Protein AF-A0A6M8EMW7-F1 (afdb_monomer_lite)

Secondary structure (DSSP, 8-state):
-BHHHHHHHHHHHT-S-HHHHHHHTT--TTHHHH-SB--HHHHHHHHHHHHHHHTT--HHHHHHHH--

Radius of gyration: 10.94 Å; chains: 1; bounding box: 30×19×21 Å

Sequence (68 aa):
MEKKEFKKIIKEIGFSSQGRFAEEIGVKASTFTTYKIIPSHIKRITRLALLAKQNGIPLDEIRDSLRV

Organism: NCBI:txid1849015

Foldseek 3Di:
DALVVLQVLCVLLPDPDCCSLCVLQVHHSVVSVPDRDDDPVVVVLSVVSSVCVVVVNDSVVSSVVNHD

pLDDT: mean 91.03, std 5.76, range [64.5, 97.44]

Structure (mmCIF, N/CA/C/O backbone):
data_AF-A0A6M8EMW7-F1
#
_entry.id   AF-A0A6M8EMW7-F1
#
loop_
_atom_site.group_PDB
_atom_site.id
_atom_site.type_symbol
_atom_site.label_atom_id
_atom_site.label_alt_id
_atom_site.label_comp_id
_atom_site.label_asym_id
_atom_site.label_entity_id
_atom_site.label_seq_id
_atom_site.pdbx_PDB_ins_code
_atom_site.Cartn_x
_atom_site.Cartn_y
_atom_site.Cartn_z
_atom_site.occupancy
_atom_site.B_iso_or_equiv
_atom_site.auth_seq_id
_atom_site.auth_comp_id
_atom_site.auth_asym_id
_atom_site.auth_atom_id
_atom_site.pdbx_PDB_model_num
ATOM 1 N N . MET A 1 1 ? 9.820 9.764 -1.750 1.00 89.94 1 MET A N 1
ATOM 2 C CA . MET A 1 1 ? 9.154 9.237 -0.543 1.00 89.94 1 MET A CA 1
ATOM 3 C C . MET A 1 1 ? 10.026 8.105 -0.076 1.00 89.94 1 MET A C 1
ATOM 5 O O . MET A 1 1 ? 10.377 7.256 -0.895 1.00 89.94 1 MET A O 1
ATOM 9 N N . GLU A 1 2 ? 10.457 8.147 1.176 1.00 91.94 2 GLU A N 1
ATOM 10 C CA . GLU A 1 2 ? 11.304 7.084 1.708 1.00 91.94 2 GLU A CA 1
ATOM 11 C C . GLU A 1 2 ? 10.501 5.796 1.880 1.00 91.94 2 GLU A C 1
ATOM 13 O O . GLU A 1 2 ? 9.298 5.820 2.143 1.00 91.94 2 GLU A O 1
ATOM 18 N N . LYS A 1 3 ? 11.170 4.644 1.792 1.00 89.25 3 LYS A N 1
ATOM 19 C CA . LYS A 1 3 ? 10.516 3.340 1.974 1.00 89.25 3 LYS A CA 1
ATOM 20 C C . LYS A 1 3 ? 9.808 3.213 3.331 1.00 89.25 3 LYS A C 1
ATOM 22 O O . LYS A 1 3 ? 8.751 2.587 3.416 1.00 89.25 3 LYS A O 1
ATOM 27 N N . LYS A 1 4 ? 10.373 3.811 4.388 1.00 90.94 4 LYS A N 1
ATOM 28 C CA . LYS A 1 4 ? 9.793 3.815 5.743 1.00 90.94 4 LYS A CA 1
ATOM 29 C C . LYS A 1 4 ? 8.488 4.613 5.799 1.00 90.94 4 LYS A C 1
ATOM 31 O O . LYS A 1 4 ? 7.518 4.130 6.375 1.00 90.94 4 LYS A O 1
ATOM 36 N N . GLU A 1 5 ? 8.467 5.792 5.180 1.00 92.81 5 GLU A N 1
ATOM 37 C CA . GLU A 1 5 ? 7.278 6.643 5.034 1.00 92.81 5 GLU A CA 1
ATOM 38 C C . GLU A 1 5 ? 6.190 5.913 4.235 1.00 92.81 5 GLU A C 1
ATOM 40 O O . GLU A 1 5 ? 5.071 5.748 4.712 1.00 92.81 5 GLU A O 1
ATOM 45 N N . PHE A 1 6 ? 6.553 5.352 3.081 1.00 93.12 6 PHE A N 1
ATOM 46 C CA . PHE A 1 6 ? 5.650 4.569 2.239 1.00 93.12 6 PHE A CA 1
ATOM 47 C C . PHE A 1 6 ? 4.997 3.405 2.994 1.00 93.12 6 PHE A C 1
ATOM 49 O O . PHE A 1 6 ? 3.783 3.232 2.936 1.00 93.12 6 PHE A O 1
ATOM 56 N N . LYS A 1 7 ? 5.782 2.637 3.765 1.00 92.38 7 LYS A N 1
ATOM 57 C CA . LYS A 1 7 ? 5.268 1.513 4.566 1.00 92.38 7 LYS A CA 1
ATOM 58 C C . LYS A 1 7 ? 4.242 1.954 5.618 1.00 92.38 7 LYS A C 1
ATOM 60 O O . LYS A 1 7 ? 3.352 1.172 5.938 1.00 92.38 7 LYS A O 1
ATOM 65 N N . LYS A 1 8 ? 4.375 3.161 6.177 1.00 94.81 8 LYS A N 1
ATOM 66 C CA . LYS A 1 8 ? 3.384 3.711 7.114 1.00 94.81 8 LYS A CA 1
ATOM 67 C C . LYS A 1 8 ? 2.093 4.068 6.384 1.00 94.81 8 LYS A C 1
ATOM 69 O O . LYS A 1 8 ? 1.035 3.620 6.803 1.00 94.81 8 LYS A O 1
ATOM 74 N N . ILE A 1 9 ? 2.203 4.775 5.261 1.00 95.62 9 ILE A N 1
ATOM 75 C CA . ILE A 1 9 ? 1.042 5.251 4.502 1.00 95.62 9 ILE A CA 1
ATOM 76 C C . ILE A 1 9 ? 0.194 4.088 3.978 1.00 95.62 9 ILE A C 1
ATOM 78 O O . ILE A 1 9 ? -1.018 4.095 4.143 1.00 95.62 9 ILE A O 1
ATOM 82 N N . ILE A 1 10 ? 0.800 3.044 3.404 1.00 94.44 10 ILE A N 1
ATOM 83 C CA . ILE A 1 10 ? 0.012 1.901 2.909 1.00 94.44 10 ILE A CA 1
ATOM 84 C C . ILE A 1 10 ? -0.748 1.183 4.033 1.00 94.44 10 ILE A C 1
ATOM 86 O O . ILE A 1 10 ? -1.863 0.721 3.812 1.00 94.44 10 ILE A O 1
ATOM 90 N N . LYS A 1 11 ? -0.180 1.129 5.247 1.00 95.62 11 LYS A N 1
ATOM 91 C CA . LYS A 1 11 ? -0.860 0.563 6.417 1.00 95.62 11 LYS A CA 1
ATOM 92 C C . LYS A 1 11 ? -2.024 1.437 6.867 1.00 95.62 11 LYS A C 1
ATOM 94 O O . LYS A 1 11 ? -3.057 0.897 7.233 1.00 95.62 11 LYS A O 1
ATOM 99 N N . GLU A 1 12 ? -1.854 2.754 6.817 1.00 95.69 12 GLU A N 1
ATOM 100 C CA . GLU A 1 12 ? -2.908 3.728 7.120 1.00 95.69 12 GLU A CA 1
ATOM 101 C C . GLU A 1 12 ? -4.077 3.627 6.133 1.00 95.69 12 GLU A C 1
ATOM 103 O O . GLU A 1 12 ? -5.236 3.658 6.540 1.00 95.69 12 GLU A O 1
ATOM 108 N N . ILE A 1 13 ? -3.785 3.410 4.847 1.00 95.50 13 ILE A N 1
ATOM 109 C CA . ILE A 1 13 ? -4.818 3.165 3.832 1.00 95.50 13 ILE A CA 1
ATOM 110 C C . ILE A 1 13 ? -5.585 1.864 4.129 1.00 95.50 13 ILE A C 1
ATOM 112 O O . ILE A 1 13 ? -6.800 1.806 3.949 1.00 95.50 13 ILE A O 1
ATOM 116 N N . GLY A 1 14 ? -4.887 0.840 4.632 1.00 94.06 14 GLY A N 1
ATOM 117 C CA . GLY A 1 14 ? -5.464 -0.454 5.017 1.00 94.06 14 GLY A CA 1
ATOM 118 C C . GLY A 1 14 ? -4.810 -1.666 4.346 1.00 94.06 14 GLY A C 1
ATOM 119 O O . GLY A 1 14 ? -5.321 -2.782 4.433 1.00 94.06 14 GLY A O 1
ATOM 120 N N . PHE A 1 15 ? -3.667 -1.485 3.682 1.00 93.75 15 PHE A N 1
ATOM 121 C CA . PHE A 1 15 ? -2.901 -2.582 3.098 1.00 93.75 15 PHE A CA 1
ATOM 122 C C . PHE A 1 15 ? -2.010 -3.262 4.141 1.00 93.75 15 PHE A C 1
ATOM 124 O O . PHE A 1 15 ? -1.256 -2.622 4.876 1.00 93.75 15 PHE A O 1
ATOM 131 N N . SER A 1 16 ? -2.036 -4.595 4.159 1.00 90.25 16 SER A N 1
ATOM 132 C CA . SER A 1 16 ? -1.251 -5.404 5.100 1.00 90.25 16 SER A CA 1
ATOM 133 C C . SER A 1 16 ? 0.248 -5.424 4.781 1.00 90.25 16 SER A C 1
ATOM 135 O O . SER A 1 16 ? 1.077 -5.597 5.679 1.00 90.25 16 SER A O 1
ATOM 137 N N . SER A 1 17 ? 0.628 -5.227 3.514 1.00 90.75 17 SER A N 1
ATOM 138 C CA . SER A 1 17 ? 2.026 -5.224 3.079 1.00 90.75 17 SER A CA 1
AT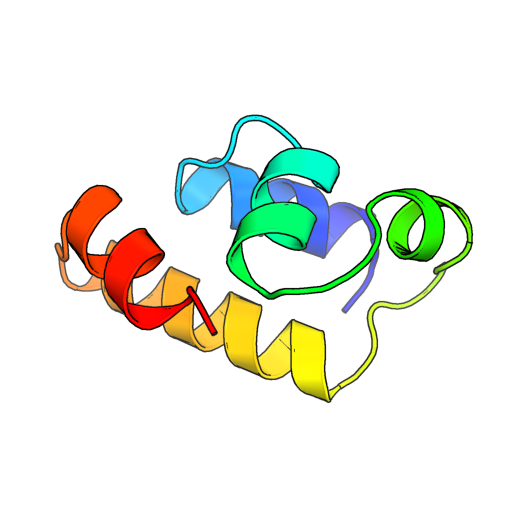OM 139 C C . SER A 1 17 ? 2.258 -4.407 1.806 1.00 90.75 17 SER A C 1
ATOM 141 O O . SER A 1 17 ? 1.330 -4.108 1.058 1.00 90.75 17 SER A O 1
ATOM 143 N N . GLN A 1 18 ? 3.532 -4.092 1.541 1.00 89.44 18 GLN A N 1
ATOM 144 C CA . GLN A 1 18 ? 3.962 -3.463 0.286 1.00 89.44 18 GLN A CA 1
ATOM 145 C C . GLN A 1 18 ? 3.634 -4.339 -0.924 1.00 89.44 18 GLN A C 1
ATOM 147 O O . GLN A 1 18 ? 3.262 -3.803 -1.957 1.00 89.44 18 GLN A O 1
ATOM 152 N N . GLY A 1 19 ? 3.740 -5.666 -0.786 1.00 89.31 19 GLY A N 1
ATOM 153 C CA . GLY A 1 19 ? 3.418 -6.604 -1.860 1.00 89.31 19 GLY A CA 1
ATOM 154 C C . GLY A 1 19 ? 1.939 -6.581 -2.230 1.00 89.31 19 GLY A C 1
ATOM 155 O O . GLY A 1 19 ? 1.621 -6.470 -3.403 1.00 89.31 19 GLY A O 1
ATOM 156 N N . ARG A 1 20 ? 1.041 -6.555 -1.236 1.00 90.50 20 ARG A N 1
ATOM 157 C CA . ARG A 1 20 ? -0.403 -6.424 -1.490 1.00 90.50 20 ARG A CA 1
ATOM 158 C C . ARG A 1 20 ? -0.759 -5.117 -2.182 1.00 90.50 20 ARG A C 1
ATOM 160 O O . ARG A 1 20 ? -1.556 -5.116 -3.102 1.00 90.50 20 ARG A O 1
ATOM 167 N N . PHE A 1 21 ? -0.146 -4.012 -1.766 1.00 92.94 21 PHE A N 1
ATOM 168 C CA . PHE A 1 21 ? -0.332 -2.743 -2.465 1.00 92.94 21 PHE A CA 1
ATOM 169 C C . PHE A 1 21 ? 0.207 -2.797 -3.904 1.00 92.94 21 PHE A C 1
ATOM 171 O O . PHE A 1 21 ? -0.424 -2.268 -4.807 1.00 92.94 21 PHE A O 1
ATOM 178 N N . ALA A 1 22 ? 1.359 -3.444 -4.112 1.00 90.31 22 ALA A N 1
ATOM 179 C CA . ALA A 1 22 ? 1.975 -3.622 -5.425 1.00 90.31 22 ALA A CA 1
ATOM 180 C C . ALA A 1 22 ? 1.055 -4.366 -6.402 1.00 90.31 22 ALA A C 1
ATOM 182 O O . ALA A 1 22 ? 0.901 -3.921 -7.535 1.00 90.31 22 ALA A O 1
ATOM 183 N N . GLU A 1 23 ? 0.438 -5.454 -5.931 1.00 89.69 23 GLU A N 1
ATOM 184 C CA . GLU A 1 23 ? -0.525 -6.261 -6.688 1.00 89.69 23 GLU A CA 1
ATOM 185 C C . GLU A 1 23 ? -1.686 -5.406 -7.206 1.00 89.69 23 GLU A C 1
ATOM 187 O O . GLU A 1 23 ? -1.973 -5.457 -8.397 1.00 89.69 23 GLU A O 1
ATOM 192 N N . GLU A 1 24 ? -2.289 -4.571 -6.352 1.00 90.81 24 GLU A N 1
ATOM 193 C CA . GLU A 1 24 ? -3.430 -3.741 -6.766 1.00 90.81 24 GLU A CA 1
ATOM 194 C C . GLU A 1 24 ? -3.053 -2.686 -7.811 1.00 90.81 24 GLU A C 1
ATOM 196 O O . GLU A 1 24 ? -3.883 -2.352 -8.638 1.00 90.81 24 GLU A O 1
ATOM 201 N N . ILE A 1 25 ? -1.815 -2.177 -7.816 1.00 90.81 25 ILE A N 1
ATOM 202 C CA . ILE A 1 25 ? -1.371 -1.150 -8.781 1.00 90.81 25 ILE A CA 1
ATOM 203 C C . ILE A 1 25 ? -0.646 -1.731 -10.009 1.00 90.81 25 ILE A C 1
ATOM 205 O O . ILE A 1 25 ? 0.012 -0.989 -10.741 1.00 90.81 25 ILE A O 1
ATOM 209 N N . GLY A 1 26 ? -0.671 -3.056 -10.194 1.00 88.38 26 GLY A N 1
ATOM 210 C CA . GLY A 1 26 ? -0.024 -3.731 -11.326 1.00 88.38 26 GLY A CA 1
ATOM 211 C C . GLY A 1 26 ? 1.512 -3.735 -11.289 1.00 88.38 26 GLY A C 1
ATOM 212 O O . GLY A 1 26 ? 2.168 -3.880 -12.322 1.00 88.38 26 GLY A O 1
ATOM 213 N N . VAL A 1 27 ? 2.126 -3.577 -10.112 1.00 89.06 27 VAL A N 1
ATOM 2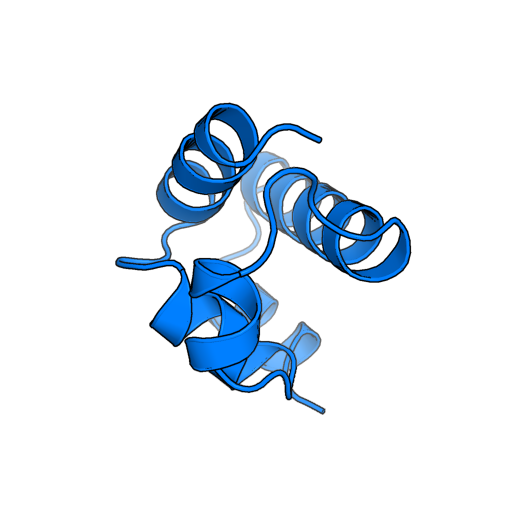14 C CA . VAL A 1 27 ? 3.587 -3.577 -9.933 1.00 89.06 27 VAL A CA 1
ATOM 215 C C . VAL A 1 27 ? 4.035 -4.878 -9.268 1.00 89.06 27 VAL A C 1
ATOM 217 O O . VAL A 1 27 ? 3.442 -5.348 -8.302 1.00 89.06 27 VAL A O 1
ATOM 220 N N . LYS A 1 28 ? 5.147 -5.463 -9.727 1.00 86.38 28 LYS A N 1
ATOM 221 C CA . LYS A 1 28 ? 5.721 -6.643 -9.060 1.00 86.38 28 LYS A CA 1
ATOM 222 C C . LYS A 1 28 ? 6.169 -6.291 -7.636 1.00 86.38 28 LYS A C 1
ATOM 224 O O . LYS A 1 28 ? 6.928 -5.347 -7.427 1.00 86.38 28 LYS A O 1
ATOM 229 N N . ALA A 1 29 ? 5.770 -7.094 -6.650 1.00 83.06 29 ALA A N 1
ATOM 230 C CA . ALA A 1 29 ? 6.136 -6.886 -5.245 1.00 83.06 29 ALA A CA 1
ATOM 231 C C . ALA A 1 29 ? 7.661 -6.836 -5.015 1.00 83.06 29 ALA A C 1
ATOM 233 O O . ALA A 1 29 ? 8.145 -6.057 -4.189 1.00 83.06 29 ALA A O 1
ATOM 234 N N . SER A 1 30 ? 8.426 -7.622 -5.782 1.00 82.62 30 SER A N 1
ATOM 235 C CA . SER A 1 30 ? 9.894 -7.628 -5.753 1.00 82.62 30 SER A CA 1
ATOM 236 C C . SER A 1 30 ? 10.503 -6.276 -6.125 1.00 82.62 30 SER A C 1
ATOM 238 O O . SER A 1 30 ? 11.577 -5.934 -5.647 1.00 82.62 30 SER A O 1
ATOM 240 N N . THR A 1 31 ? 9.803 -5.442 -6.887 1.00 81.19 31 THR A N 1
ATOM 241 C CA . THR A 1 31 ? 10.285 -4.113 -7.265 1.00 81.19 31 THR A CA 1
ATOM 242 C C . THR A 1 31 ? 10.414 -3.179 -6.045 1.00 81.19 31 THR A C 1
ATOM 244 O O . THR A 1 31 ? 11.303 -2.329 -5.976 1.00 81.19 31 THR A O 1
ATOM 247 N N . PHE A 1 32 ? 9.597 -3.375 -5.004 1.00 78.88 32 PHE A N 1
ATOM 248 C CA . PHE A 1 32 ? 9.682 -2.596 -3.763 1.00 78.88 32 PHE A CA 1
ATOM 249 C C . PHE A 1 32 ? 10.827 -3.021 -2.839 1.00 78.88 32 PHE A C 1
ATOM 251 O O . PHE A 1 32 ? 11.233 -2.247 -1.961 1.00 78.88 32 PHE A O 1
ATOM 258 N N . THR A 1 33 ? 11.373 -4.232 -2.994 1.00 77.25 33 THR A N 1
ATOM 259 C CA . THR A 1 33 ? 12.508 -4.674 -2.171 1.00 77.25 33 THR A CA 1
ATOM 260 C C . THR A 1 33 ? 13.768 -3.896 -2.540 1.00 77.25 33 THR A C 1
ATOM 262 O O . THR A 1 33 ? 14.471 -3.452 -1.633 1.00 77.25 33 THR A O 1
ATOM 265 N N . THR A 1 34 ? 13.954 -3.606 -3.831 1.00 80.12 34 THR A N 1
ATOM 266 C CA . THR A 1 34 ? 15.101 -2.880 -4.396 1.00 80.12 34 THR A CA 1
ATOM 267 C C . THR A 1 34 ? 15.037 -1.362 -4.229 1.00 80.12 34 THR A C 1
ATOM 269 O O . THR A 1 34 ? 16.063 -0.685 -4.259 1.00 80.12 34 THR A O 1
ATOM 272 N N . TYR A 1 35 ? 13.848 -0.787 -4.040 1.00 81.81 35 TYR A N 1
ATOM 273 C CA . TYR A 1 35 ? 13.698 0.665 -3.956 1.00 81.81 35 TYR A CA 1
ATOM 274 C C . TYR A 1 35 ? 14.118 1.228 -2.598 1.00 81.81 35 TYR A C 1
ATOM 276 O O . TYR A 1 35 ? 13.421 1.072 -1.595 1.00 81.81 35 TYR A O 1
ATOM 284 N N . LYS A 1 36 ? 15.226 1.979 -2.581 1.00 82.81 36 LYS A N 1
ATOM 285 C CA . LYS A 1 36 ? 15.576 2.868 -1.459 1.00 82.81 36 LYS A CA 1
ATOM 286 C C . LYS A 1 36 ? 14.623 4.069 -1.387 1.00 82.81 36 LYS A C 1
ATOM 288 O O . LYS A 1 36 ? 14.201 4.470 -0.303 1.00 82.81 36 LYS A O 1
ATOM 293 N N . ILE A 1 37 ? 14.244 4.597 -2.552 1.00 90.19 37 ILE A N 1
ATOM 294 C CA . ILE A 1 37 ? 13.307 5.712 -2.727 1.00 90.19 37 ILE A CA 1
ATOM 295 C C . ILE A 1 37 ? 12.175 5.245 -3.638 1.00 90.19 37 ILE A C 1
ATOM 297 O O . ILE A 1 37 ? 12.429 4.680 -4.698 1.00 90.19 37 ILE A O 1
ATOM 301 N N . ILE A 1 38 ? 10.929 5.494 -3.233 1.00 91.44 38 ILE A N 1
ATOM 302 C CA . ILE A 1 38 ? 9.758 5.137 -4.036 1.00 91.44 38 ILE A CA 1
ATOM 303 C C . ILE A 1 38 ? 9.663 6.057 -5.265 1.00 91.44 38 ILE A C 1
ATOM 305 O O . ILE A 1 38 ? 9.680 7.285 -5.082 1.00 91.44 38 ILE A O 1
ATOM 309 N N . PRO A 1 39 ? 9.526 5.497 -6.485 1.00 91.06 39 PRO A N 1
ATOM 310 C CA . PRO A 1 39 ? 9.341 6.261 -7.714 1.00 91.06 39 PRO A CA 1
ATOM 311 C C . PRO A 1 39 ? 8.180 7.258 -7.652 1.00 91.06 39 PRO A C 1
ATOM 313 O O . PRO A 1 39 ? 7.188 7.059 -6.948 1.00 91.06 39 PRO A O 1
ATOM 316 N N . SER A 1 40 ? 8.290 8.339 -8.424 1.00 91.44 40 SER A N 1
ATOM 317 C CA . SER A 1 40 ? 7.334 9.455 -8.423 1.00 91.44 40 SER A CA 1
ATOM 318 C C . SER A 1 40 ? 5.898 9.039 -8.765 1.00 91.44 40 SER A C 1
ATOM 320 O O . SER A 1 40 ? 4.967 9.508 -8.112 1.00 91.44 40 SER A O 1
ATOM 322 N N . HIS A 1 41 ? 5.711 8.140 -9.733 1.00 89.75 41 HIS A N 1
ATOM 323 C CA . HIS A 1 41 ? 4.391 7.648 -10.137 1.00 89.75 41 HIS A CA 1
ATOM 324 C C . HIS A 1 41 ? 3.717 6.846 -9.010 1.00 89.75 41 HIS A C 1
ATOM 326 O O . HIS A 1 41 ? 2.597 7.173 -8.623 1.00 89.75 41 HIS A O 1
ATOM 332 N N . ILE A 1 42 ? 4.428 5.905 -8.374 1.00 91.88 42 ILE A N 1
ATOM 333 C CA . ILE A 1 42 ? 3.907 5.155 -7.215 1.00 91.88 42 ILE A CA 1
ATOM 334 C C . ILE A 1 42 ? 3.617 6.096 -6.044 1.00 91.88 42 ILE A C 1
ATOM 336 O O . ILE A 1 42 ? 2.582 5.982 -5.388 1.00 91.88 42 ILE A O 1
ATOM 340 N N . LYS A 1 43 ? 4.500 7.069 -5.790 1.00 93.69 43 LYS A N 1
ATOM 341 C CA . LYS A 1 43 ? 4.286 8.095 -4.761 1.00 93.69 43 LYS A CA 1
ATOM 342 C C . LYS A 1 43 ? 2.976 8.858 -4.995 1.00 93.69 43 LYS A C 1
ATOM 344 O O . LYS A 1 43 ? 2.273 9.148 -4.029 1.00 93.69 43 LYS A O 1
ATOM 349 N N . ARG A 1 44 ? 2.654 9.197 -6.248 1.00 94.69 44 ARG A N 1
ATOM 350 C CA . ARG A 1 44 ? 1.416 9.902 -6.613 1.00 94.69 44 ARG A CA 1
ATOM 351 C C . ARG A 1 44 ? 0.188 9.044 -6.323 1.00 94.69 44 AR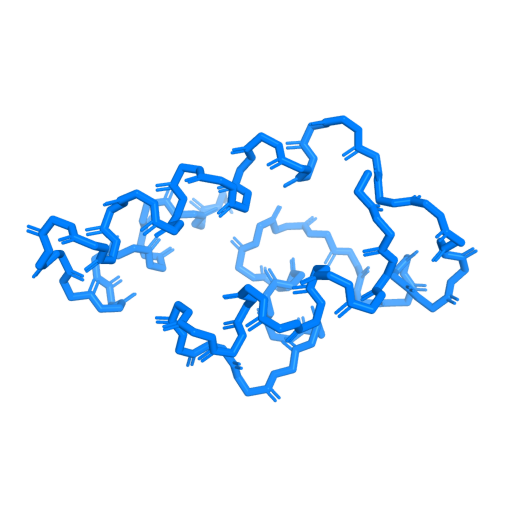G A C 1
ATOM 353 O O . ARG A 1 44 ? -0.693 9.507 -5.611 1.00 94.69 44 ARG A O 1
ATOM 360 N N . ILE A 1 45 ? 0.194 7.794 -6.785 1.00 94.19 45 ILE A N 1
ATOM 361 C CA . ILE A 1 45 ? -0.884 6.822 -6.550 1.00 94.19 45 ILE A CA 1
ATOM 362 C C . ILE A 1 45 ? -1.115 6.624 -5.046 1.00 94.19 45 ILE A C 1
ATOM 364 O O . ILE A 1 45 ? -2.231 6.753 -4.557 1.00 94.19 45 ILE A O 1
ATOM 368 N N . THR A 1 46 ? -0.036 6.421 -4.287 1.00 95.00 46 THR A N 1
ATOM 369 C CA . THR A 1 46 ? -0.090 6.240 -2.828 1.00 95.00 46 THR A CA 1
ATOM 370 C C . THR A 1 46 ? -0.732 7.440 -2.127 1.00 95.00 46 THR A C 1
ATOM 372 O O . THR A 1 46 ? -1.539 7.271 -1.219 1.00 95.00 46 THR A O 1
ATOM 375 N N . ARG A 1 47 ? -0.386 8.668 -2.536 1.00 96.06 47 ARG A N 1
ATOM 376 C CA . ARG A 1 47 ? -0.968 9.890 -1.959 1.00 96.06 47 ARG A CA 1
ATOM 377 C C . ARG A 1 47 ? -2.444 10.051 -2.305 1.00 96.06 47 ARG A C 1
ATOM 379 O O . ARG A 1 47 ? -3.198 10.488 -1.449 1.00 96.06 47 ARG A O 1
ATOM 386 N N . LEU A 1 48 ? -2.849 9.695 -3.522 1.00 96.12 48 LEU A N 1
ATOM 387 C CA . LEU A 1 48 ? -4.258 9.723 -3.921 1.00 96.12 48 LEU A CA 1
ATOM 388 C C . LEU A 1 48 ? -5.080 8.708 -3.121 1.00 96.12 48 LEU A C 1
ATOM 390 O O . LEU A 1 48 ? -6.119 9.067 -2.583 1.00 96.12 48 LEU A O 1
ATOM 394 N N . ALA A 1 49 ? -4.571 7.486 -2.955 1.00 96.00 49 ALA A N 1
ATOM 395 C CA . ALA A 1 49 ? -5.212 6.468 -2.124 1.00 96.00 49 ALA A CA 1
ATOM 396 C C . ALA A 1 49 ? -5.313 6.899 -0.647 1.00 96.00 49 ALA A C 1
ATOM 398 O O . ALA A 1 49 ? -6.334 6.674 -0.002 1.00 96.00 49 ALA A O 1
ATOM 399 N N . LEU A 1 50 ? -4.284 7.573 -0.118 1.00 97.00 50 LEU A N 1
ATOM 400 C CA . LEU A 1 50 ? -4.325 8.154 1.226 1.00 97.00 50 LEU A CA 1
ATOM 401 C C . LEU A 1 50 ? -5.398 9.242 1.347 1.00 97.00 50 LEU A C 1
ATOM 403 O O . LEU A 1 50 ? -6.168 9.228 2.302 1.00 97.00 50 LEU A O 1
ATOM 407 N N . LEU A 1 51 ? -5.475 10.153 0.375 1.00 97.44 51 LEU A N 1
ATOM 408 C CA . LEU A 1 51 ? -6.503 11.194 0.353 1.00 97.44 51 LEU A CA 1
ATOM 409 C C . LEU A 1 51 ? -7.907 10.590 0.284 1.00 97.44 51 LEU A C 1
ATOM 411 O O . LEU A 1 51 ? -8.774 11.004 1.045 1.00 97.44 51 LEU A O 1
ATOM 415 N N . ALA A 1 52 ? -8.125 9.587 -0.568 1.00 96.75 52 ALA A N 1
ATOM 416 C CA . ALA A 1 52 ? -9.395 8.868 -0.649 1.00 96.75 52 ALA A CA 1
ATOM 417 C C . ALA A 1 52 ? -9.791 8.283 0.716 1.00 96.75 52 ALA A C 1
ATOM 419 O O . ALA A 1 52 ? -10.893 8.533 1.205 1.00 96.75 52 ALA A O 1
ATOM 420 N N . LYS A 1 53 ? -8.853 7.602 1.388 1.00 96.56 53 LYS A N 1
ATOM 421 C CA . LYS A 1 53 ? -9.077 7.049 2.729 1.00 96.56 53 LYS A CA 1
ATOM 422 C C . LYS A 1 53 ? -9.436 8.127 3.754 1.00 96.56 53 LYS A C 1
ATOM 424 O O . LYS A 1 53 ? -10.355 7.934 4.545 1.00 96.56 53 LYS A O 1
ATOM 429 N N . GLN A 1 54 ? -8.722 9.252 3.744 1.00 96.62 54 GLN A N 1
ATOM 430 C CA . GLN A 1 54 ? -8.958 10.379 4.655 1.00 96.62 54 GLN A CA 1
ATOM 431 C C . GLN A 1 54 ? -10.309 11.067 4.415 1.00 96.62 54 GLN A C 1
ATOM 433 O O . GLN A 1 54 ? -10.872 11.630 5.347 1.00 96.62 54 GLN A O 1
ATOM 438 N N . ASN A 1 55 ? -10.854 10.971 3.200 1.00 97.44 55 ASN A N 1
ATOM 439 C CA . ASN A 1 55 ? -12.196 11.446 2.856 1.00 97.44 55 ASN A CA 1
ATOM 440 C C . ASN A 1 55 ? -13.293 10.391 3.096 1.00 97.44 55 ASN A C 1
ATOM 442 O O . ASN A 1 55 ? -14.430 10.580 2.678 1.00 97.44 55 ASN A O 1
ATOM 446 N N . GLY A 1 56 ? -12.973 9.283 3.772 1.00 95.88 56 GLY A N 1
ATOM 447 C CA . GLY A 1 56 ? -13.951 8.269 4.166 1.00 95.88 56 GLY A CA 1
ATOM 448 C C . GLY A 1 56 ? -14.277 7.234 3.091 1.00 95.88 56 GLY A C 1
ATOM 449 O O . GLY A 1 56 ? -15.164 6.415 3.317 1.00 95.88 56 GLY A O 1
ATOM 450 N N . ILE A 1 57 ? -13.557 7.217 1.963 1.00 97.06 57 ILE A N 1
ATOM 451 C CA . ILE A 1 57 ? -13.770 6.205 0.923 1.00 97.06 57 ILE A CA 1
ATOM 452 C C . ILE A 1 57 ? -13.367 4.821 1.475 1.00 97.06 57 ILE A C 1
ATOM 454 O O . ILE A 1 57 ? -12.260 4.672 2.022 1.00 97.06 57 ILE A O 1
ATOM 458 N N . PRO A 1 58 ? -14.241 3.801 1.370 1.00 96.06 58 PRO A N 1
ATOM 459 C CA . PRO A 1 58 ? -13.935 2.434 1.770 1.00 96.06 58 PRO A CA 1
ATOM 460 C C . PRO A 1 58 ? -12.708 1.870 1.052 1.00 96.06 58 PRO A C 1
ATOM 462 O O . PRO A 1 58 ? -12.421 2.194 -0.098 1.00 96.06 58 PRO A O 1
ATOM 465 N N . LEU A 1 59 ? -11.979 0.976 1.728 1.00 93.50 59 LEU A N 1
ATOM 466 C CA . LEU A 1 59 ? -10.778 0.368 1.149 1.00 93.50 59 LEU A CA 1
ATOM 467 C C . LEU A 1 59 ? -11.086 -0.414 -0.134 1.00 93.50 59 LEU A C 1
ATOM 469 O O . LEU A 1 59 ? -10.257 -0.420 -1.037 1.00 93.50 59 LEU A O 1
ATOM 473 N N . ASP A 1 60 ? -12.245 -1.061 -0.213 1.00 94.12 60 ASP A N 1
ATOM 474 C CA . ASP A 1 60 ? -12.612 -1.859 -1.382 1.00 94.12 60 ASP A CA 1
ATOM 475 C C . ASP A 1 60 ? -12.846 -0.975 -2.617 1.00 94.12 60 ASP A C 1
ATOM 477 O O . ASP A 1 60 ? -12.275 -1.257 -3.664 1.00 94.12 60 ASP A O 1
ATOM 481 N N . GLU A 1 61 ? -13.501 0.182 -2.470 1.00 94.88 61 GLU A N 1
ATOM 482 C CA . GLU A 1 61 ? -13.622 1.172 -3.555 1.00 94.88 61 GLU A CA 1
ATOM 483 C C . GLU A 1 61 ? -12.258 1.738 -3.987 1.00 94.88 61 GLU A C 1
ATOM 485 O O . GLU A 1 61 ? -11.995 1.952 -5.175 1.00 94.88 61 GLU A O 1
ATOM 490 N N . ILE A 1 62 ? -11.349 1.950 -3.025 1.00 94.38 62 ILE A N 1
ATOM 491 C CA . ILE A 1 62 ? -9.972 2.365 -3.319 1.00 94.38 62 ILE A CA 1
ATOM 492 C C . ILE A 1 62 ? -9.254 1.272 -4.118 1.00 94.38 62 ILE A C 1
ATOM 494 O O . ILE A 1 62 ? -8.560 1.594 -5.077 1.00 94.38 62 ILE A O 1
ATOM 498 N N . ARG A 1 63 ? -9.402 -0.008 -3.754 1.00 93.06 63 ARG A N 1
ATOM 499 C CA . ARG A 1 63 ? -8.795 -1.131 -4.488 1.00 93.06 63 ARG 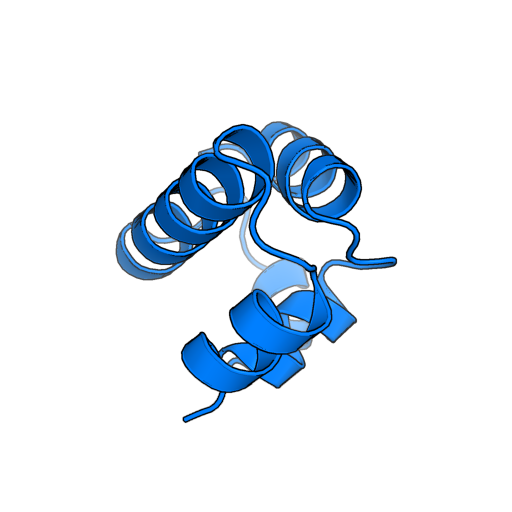A CA 1
ATOM 500 C C . ARG A 1 63 ? -9.326 -1.215 -5.909 1.00 93.06 63 ARG A C 1
ATOM 502 O O . ARG A 1 63 ? -8.522 -1.287 -6.831 1.00 93.06 63 ARG A O 1
ATOM 509 N N . ASP A 1 64 ? -10.638 -1.127 -6.083 1.00 93.19 64 ASP A N 1
ATOM 510 C CA . ASP A 1 64 ? -11.27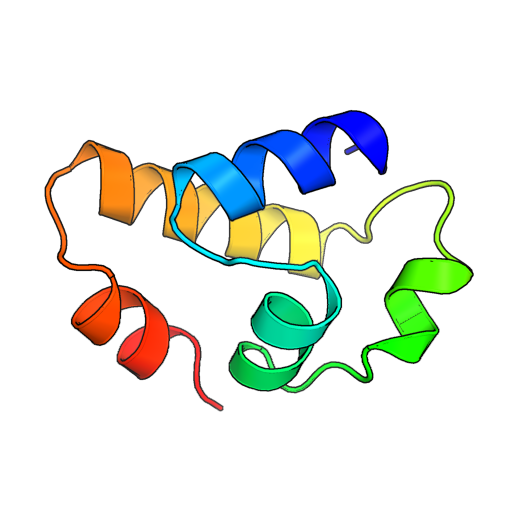1 -1.170 -7.402 1.00 93.19 64 ASP A CA 1
ATOM 511 C C . ASP A 1 64 ? -10.786 -0.027 -8.303 1.00 93.19 64 ASP A C 1
ATOM 513 O O . ASP A 1 64 ? -10.573 -0.227 -9.493 1.00 93.19 64 ASP A O 1
ATOM 517 N N . SER A 1 65 ? -10.512 1.147 -7.725 1.00 90.56 65 SER A N 1
ATOM 518 C CA . SER A 1 65 ? -9.951 2.297 -8.450 1.00 90.56 65 SER A CA 1
ATOM 519 C C . SER A 1 65 ? -8.453 2.176 -8.762 1.0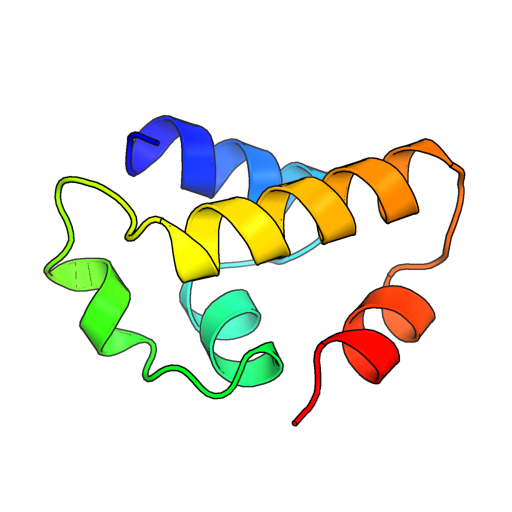0 90.56 65 SER A C 1
ATOM 521 O O . SER A 1 65 ? -7.942 2.886 -9.628 1.00 90.56 65 SER A O 1
ATOM 523 N N . LEU A 1 66 ? -7.720 1.354 -8.006 1.00 89.69 66 LEU A N 1
ATOM 524 C CA . LEU A 1 66 ? -6.283 1.137 -8.186 1.00 89.69 66 LEU A CA 1
ATOM 525 C C . LEU A 1 66 ? -5.983 0.007 -9.171 1.00 89.69 66 LEU A C 1
ATOM 527 O O . LEU A 1 66 ? -4.927 0.056 -9.805 1.00 89.69 66 LEU A O 1
ATOM 531 N N . ARG A 1 67 ? -6.897 -0.966 -9.287 1.00 83.75 67 ARG A N 1
ATOM 532 C CA . ARG A 1 67 ? -6.794 -2.092 -10.213 1.00 83.75 67 ARG A CA 1
ATOM 533 C C . ARG A 1 67 ? -6.738 -1.597 -11.651 1.00 83.75 67 ARG A C 1
ATOM 535 O O . ARG A 1 67 ? -7.639 -0.905 -12.120 1.00 83.75 67 ARG A O 1
ATOM 542 N N . VAL A 1 68 ? -5.660 -1.979 -12.329 1.00 64.50 68 VAL A N 1
ATOM 543 C CA . VAL A 1 68 ? -5.457 -1.816 -13.774 1.00 64.50 68 VAL A CA 1
ATOM 544 C C . VAL A 1 68 ? -5.742 -3.138 -14.463 1.00 64.50 68 VAL A C 1
ATOM 546 O O . VAL A 1 68 ? -5.262 -4.172 -13.943 1.00 64.50 68 VAL A O 1
#